Protein AF-A0A7J7K2K5-F1 (afdb_monomer)

Organism: Bugula neritina (NCBI:txid10212)

pLDDT: mean 72.72, std 18.56, range [40.22, 96.62]

Sequence (112 aa):
MPERKNHYGLVHGPMETYAPAVYTPLTRMMEHWFTYSDTACAQHERLLIRCAFQMSKDQMYKKCSKELDDFDECINKKKQLARYTLIQKEREKQNKFEKPPPPGSYIDDEKY

Radius of gyration: 22.06 Å; Cα contacts (8 Å, |Δi|>4): 35; chains: 1; bounding box: 53×53×52 Å

Nearest PDB structures (foldseek):
  6qc7-assembly1_S5  TM=6.878E-01  e=3.420E-03  Ovis aries
  6zka-assembly1_l  TM=7.014E-01  e=4.153E-03  Ovis aries
  6qc5-assembly1_S5  TM=6.861E-01  e=5.379E-03  Ovis aries
  6qc2-assembly1_S5  TM=6.933E-01  e=7.433E-03  Ovis aries
  8uet-assembly1_1e  TM=7.215E-01  e=1.331E-02  Sus scrofa

Secondary structure (DSSP, 8-state):
------SS----------S-SS--HHHHHHTTSSS-SS-TTHHHHHHHHHHHTTS-HHHHHHHSHHHHHHHHHHHH-HHHHHHHHHHHHHHHHHT---PPPPTT-S------

Structure (mmCIF, N/CA/C/O backbone):
data_AF-A0A7J7K2K5-F1
#
_entry.id   AF-A0A7J7K2K5-F1
#
loop_
_atom_site.group_PDB
_atom_site.id
_atom_site.type_symbol
_atom_site.label_atom_id
_atom_site.label_alt_id
_atom_site.label_comp_id
_atom_site.label_asym_id
_atom_site.label_entity_id
_atom_site.label_seq_id
_atom_site.pdbx_PDB_ins_code
_atom_site.Cartn_x
_atom_site.Cartn_y
_atom_site.Cartn_z
_atom_site.occupancy
_atom_site.B_iso_or_equiv
_atom_site.auth_seq_id
_atom_site.auth_comp_id
_atom_site.auth_asym_id
_atom_site.auth_atom_id
_atom_site.pdbx_PDB_model_num
ATOM 1 N N . MET A 1 1 ? 17.826 39.593 -10.552 1.00 40.22 1 MET A N 1
ATOM 2 C CA . MET A 1 1 ? 16.461 39.978 -10.974 1.00 40.22 1 MET A CA 1
ATOM 3 C C . MET A 1 1 ? 15.460 39.288 -10.057 1.00 40.22 1 MET A C 1
ATOM 5 O O . MET A 1 1 ? 15.748 38.168 -9.653 1.00 40.22 1 MET A O 1
ATOM 9 N N . PRO A 1 2 ? 14.383 39.979 -9.656 1.00 40.84 2 PRO A N 1
ATOM 10 C CA . PRO A 1 2 ? 13.556 39.624 -8.505 1.00 40.84 2 PRO A CA 1
ATOM 11 C C . PRO A 1 2 ? 12.608 38.448 -8.771 1.00 40.84 2 PRO A C 1
ATOM 13 O O . PRO A 1 2 ? 12.184 38.210 -9.902 1.00 40.84 2 PRO A O 1
ATOM 16 N N . GLU A 1 3 ? 12.278 37.742 -7.689 1.00 47.91 3 GLU A N 1
ATOM 17 C CA . GLU A 1 3 ? 11.283 36.673 -7.623 1.00 47.91 3 GLU A CA 1
ATOM 18 C C . GLU A 1 3 ? 9.898 37.160 -8.077 1.00 47.91 3 GLU A C 1
ATOM 20 O O . GLU A 1 3 ? 9.405 38.190 -7.614 1.00 47.91 3 GLU A O 1
ATOM 25 N N . ARG A 1 4 ? 9.219 36.368 -8.916 1.00 47.50 4 ARG A N 1
ATOM 26 C CA . ARG A 1 4 ? 7.759 36.431 -9.056 1.00 47.50 4 ARG A CA 1
ATOM 27 C C . ARG A 1 4 ? 7.145 35.230 -8.346 1.00 47.50 4 ARG A C 1
ATOM 29 O O . ARG A 1 4 ? 7.251 34.102 -8.817 1.00 47.50 4 ARG A O 1
ATOM 36 N N . LYS A 1 5 ? 6.516 35.496 -7.200 1.00 41.44 5 LYS A N 1
ATOM 37 C CA . LYS A 1 5 ? 5.704 34.536 -6.446 1.00 41.44 5 LYS A CA 1
ATOM 38 C C . LYS A 1 5 ? 4.355 34.377 -7.148 1.00 41.44 5 LYS A C 1
ATOM 40 O O . LYS A 1 5 ? 3.574 35.322 -7.181 1.00 41.44 5 LYS A O 1
ATOM 45 N N . ASN A 1 6 ? 4.091 33.188 -7.684 1.00 47.94 6 ASN A N 1
ATOM 46 C CA . ASN A 1 6 ? 2.743 32.765 -8.056 1.00 47.94 6 ASN A CA 1
ATOM 47 C C . ASN A 1 6 ? 2.127 31.980 -6.892 1.00 47.94 6 ASN A C 1
ATOM 49 O O . ASN A 1 6 ? 2.806 31.237 -6.189 1.00 47.94 6 ASN A O 1
ATOM 53 N N . HIS A 1 7 ? 0.834 32.198 -6.680 1.00 50.50 7 HIS A N 1
ATOM 54 C CA . HIS A 1 7 ? 0.102 32.003 -5.426 1.00 50.50 7 HIS A CA 1
ATOM 55 C C . HIS A 1 7 ? -0.209 30.534 -5.052 1.00 50.50 7 HIS A C 1
ATOM 57 O O . HIS A 1 7 ? -1.040 30.270 -4.183 1.00 50.50 7 HIS A O 1
ATOM 63 N N . TYR A 1 8 ? 0.470 29.578 -5.688 1.00 53.19 8 TYR A N 1
ATOM 64 C CA . TYR A 1 8 ? 0.321 28.139 -5.477 1.00 53.19 8 TYR A CA 1
ATOM 65 C C . TYR A 1 8 ? 1.734 27.550 -5.471 1.00 53.19 8 TYR A C 1
ATOM 67 O O . TYR A 1 8 ? 2.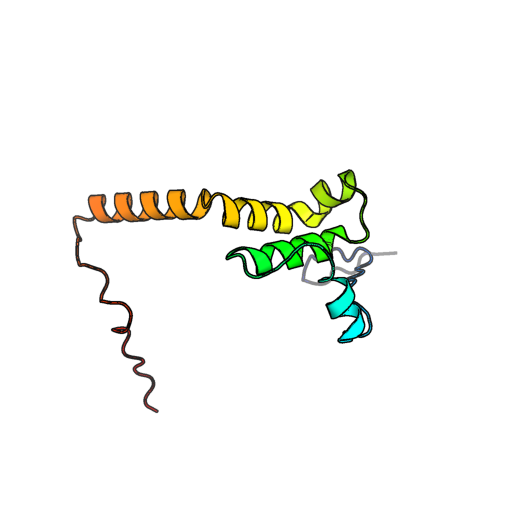375 27.471 -6.515 1.00 53.19 8 TYR A O 1
ATOM 75 N N . GLY A 1 9 ? 2.266 27.235 -4.291 1.00 41.47 9 GLY A N 1
ATOM 76 C CA . GLY A 1 9 ? 3.663 26.836 -4.089 1.00 41.47 9 GLY A CA 1
ATOM 77 C C . GLY A 1 9 ? 4.034 25.466 -4.670 1.00 41.47 9 GLY A C 1
ATOM 78 O O . GLY A 1 9 ? 4.381 24.566 -3.913 1.00 41.47 9 GLY A O 1
ATOM 79 N N . LEU A 1 10 ? 4.002 25.308 -5.996 1.00 46.56 10 LEU A N 1
ATOM 80 C CA . LEU A 1 10 ? 4.555 24.156 -6.705 1.00 46.56 10 LEU A CA 1
ATOM 81 C C . LEU A 1 10 ? 5.880 24.538 -7.372 1.00 46.56 10 LEU A C 1
ATOM 83 O O . LEU A 1 10 ? 5.932 25.295 -8.341 1.00 46.56 10 LEU A O 1
ATOM 87 N N . VAL A 1 11 ? 6.967 23.985 -6.840 1.00 45.47 11 VAL A N 1
ATOM 88 C CA . VAL A 1 11 ? 8.284 24.003 -7.476 1.00 45.47 11 VAL A CA 1
ATOM 89 C C . VAL A 1 11 ? 8.222 23.059 -8.678 1.00 45.47 11 VAL A C 1
ATOM 91 O O . VAL A 1 11 ? 8.292 21.841 -8.530 1.00 45.47 11 VAL A O 1
ATOM 94 N N . HIS A 1 12 ? 8.054 23.615 -9.877 1.00 43.47 12 HIS A N 1
ATOM 95 C CA . HIS A 1 12 ? 8.189 22.874 -11.128 1.00 43.47 12 HIS A CA 1
ATOM 96 C C . HIS A 1 12 ? 9.679 22.605 -11.402 1.00 43.47 12 HIS A C 1
ATOM 98 O O . HIS A 1 12 ? 10.367 23.419 -12.013 1.00 43.47 12 HIS A O 1
ATOM 104 N N . GLY A 1 13 ? 10.187 21.460 -10.940 1.00 41.66 13 GLY A N 1
ATOM 105 C CA . GLY A 1 13 ? 11.295 20.788 -11.632 1.00 41.66 13 GLY A CA 1
ATOM 106 C C . GLY A 1 13 ? 10.799 20.239 -12.979 1.00 41.66 13 GLY A C 1
ATOM 107 O O . GLY A 1 13 ? 9.582 20.098 -13.131 1.00 41.66 13 GLY A O 1
ATOM 108 N N . PRO A 1 14 ? 11.676 19.955 -13.965 1.00 42.91 14 PRO A N 1
ATOM 109 C CA . PRO A 1 14 ? 11.257 19.432 -15.263 1.00 42.91 14 PRO A CA 1
ATOM 110 C C . PRO A 1 14 ? 10.452 18.147 -15.059 1.00 42.91 14 PRO A C 1
ATOM 112 O O . PRO A 1 14 ? 10.950 17.098 -14.655 1.00 42.91 14 PRO A O 1
ATOM 115 N N . MET A 1 15 ? 9.157 18.327 -15.263 1.00 42.81 15 MET A N 1
ATOM 116 C CA . MET A 1 15 ? 8.100 17.350 -15.203 1.00 42.81 15 MET A CA 1
ATOM 117 C C . MET A 1 15 ? 8.187 16.558 -16.496 1.00 42.81 15 MET A C 1
ATOM 119 O O . MET A 1 15 ? 7.852 17.070 -17.557 1.00 42.81 15 MET A O 1
ATOM 123 N N . GLU A 1 16 ? 8.650 15.321 -16.409 1.00 41.41 16 GLU A N 1
ATOM 124 C CA . GLU A 1 16 ? 8.565 14.398 -17.529 1.00 41.41 16 GLU A CA 1
ATOM 125 C C . GLU A 1 16 ? 7.710 13.212 -17.092 1.00 41.41 16 GLU A C 1
ATOM 127 O O . GLU A 1 16 ? 8.156 12.173 -16.608 1.00 41.41 16 GLU A O 1
ATOM 132 N N . THR A 1 17 ? 6.404 13.462 -17.155 1.00 53.12 17 THR A N 1
ATOM 133 C CA . THR A 1 17 ? 5.344 12.463 -17.088 1.00 53.12 17 THR A CA 1
ATOM 134 C C . THR A 1 17 ? 5.456 11.557 -18.311 1.00 53.12 17 THR A C 1
ATOM 136 O O . THR A 1 17 ? 4.838 11.819 -19.340 1.00 53.12 17 THR A O 1
ATOM 139 N N . TYR A 1 18 ? 6.252 10.495 -18.222 1.00 58.34 18 TYR A N 1
ATOM 140 C CA . TYR A 1 18 ? 6.394 9.513 -19.298 1.00 58.34 18 TYR A CA 1
ATOM 141 C C . TYR A 1 18 ? 5.256 8.485 -19.265 1.00 58.34 18 TYR A C 1
ATOM 143 O O . TYR A 1 18 ? 5.448 7.302 -18.997 1.00 58.34 18 TYR A O 1
ATOM 151 N N . ALA A 1 19 ? 4.045 8.946 -19.572 1.00 58.88 19 ALA A N 1
ATOM 152 C CA . ALA A 1 19 ? 3.119 8.098 -20.312 1.00 58.88 19 ALA A CA 1
ATOM 153 C C . ALA A 1 19 ? 3.651 7.990 -21.756 1.00 58.88 19 ALA A C 1
ATOM 155 O O . ALA A 1 19 ? 4.267 8.947 -22.237 1.00 58.88 19 ALA A O 1
ATOM 156 N N . PRO A 1 20 ? 3.464 6.863 -22.469 1.00 57.88 20 PRO A N 1
ATOM 157 C CA . PRO A 1 20 ? 3.854 6.802 -23.871 1.00 57.88 20 PRO A CA 1
ATOM 158 C C . PRO A 1 20 ? 3.162 7.945 -24.617 1.00 57.88 20 PRO A C 1
ATOM 160 O O . PRO A 1 20 ? 1.950 8.118 -24.488 1.00 57.88 20 PRO A O 1
ATOM 163 N N . ALA A 1 21 ? 3.925 8.712 -25.401 1.00 62.00 21 ALA A N 1
ATOM 164 C CA . ALA A 1 21 ? 3.393 9.838 -26.175 1.00 62.00 21 ALA A CA 1
ATOM 165 C C . ALA A 1 21 ? 2.219 9.420 -27.084 1.00 62.00 21 ALA A C 1
ATOM 167 O O . ALA A 1 21 ? 1.370 10.238 -27.425 1.00 62.00 21 ALA A O 1
ATOM 168 N N . VAL A 1 22 ? 2.145 8.128 -27.429 1.00 62.19 22 VAL A N 1
ATOM 169 C CA . VAL A 1 22 ? 0.993 7.498 -28.071 1.00 62.19 22 VAL A CA 1
ATOM 170 C C . VAL A 1 22 ? 0.684 6.176 -27.364 1.00 62.19 22 VAL A C 1
ATOM 172 O O . VAL A 1 22 ? 1.489 5.244 -27.381 1.00 62.19 22 VAL A O 1
ATOM 175 N N . TYR A 1 23 ? -0.495 6.074 -26.751 1.00 58.50 23 TYR A N 1
ATOM 176 C CA . TYR A 1 23 ? -0.979 4.830 -26.154 1.00 58.50 23 TYR A CA 1
ATOM 177 C C . TYR A 1 23 ? -1.491 3.900 -27.260 1.00 58.50 23 TYR A C 1
ATOM 179 O O . TYR A 1 23 ? -2.616 4.051 -27.735 1.00 58.50 23 TYR A O 1
ATOM 187 N N . THR A 1 24 ? -0.654 2.957 -27.706 1.00 71.62 24 THR A N 1
ATOM 188 C CA . THR A 1 24 ? -1.039 1.987 -28.743 1.00 71.62 24 THR A CA 1
ATOM 189 C C . THR A 1 24 ? -1.287 0.591 -28.160 1.00 71.62 24 THR A C 1
ATOM 191 O O . THR A 1 24 ? -0.662 0.211 -27.163 1.00 71.62 24 THR A O 1
ATOM 194 N N . PRO A 1 25 ? -2.151 -0.222 -28.798 1.00 59.84 25 PRO A N 1
ATOM 195 C CA . PRO A 1 25 ? -2.347 -1.623 -28.422 1.00 59.84 25 PRO A CA 1
ATOM 196 C C . PRO A 1 25 ? -1.046 -2.442 -28.432 1.00 59.84 25 PRO A C 1
ATOM 198 O O . PRO A 1 25 ? -0.888 -3.335 -27.608 1.00 59.84 25 PRO A O 1
ATOM 201 N N . LEU A 1 26 ? -0.092 -2.103 -29.307 1.00 63.97 26 LEU A N 1
ATOM 202 C CA . LEU A 1 26 ? 1.227 -2.744 -29.392 1.00 63.97 26 LEU A CA 1
ATOM 203 C C . LEU A 1 26 ? 2.084 -2.478 -28.149 1.00 63.97 26 LEU A C 1
ATOM 205 O O . LEU A 1 26 ? 2.666 -3.407 -27.591 1.00 63.97 26 LEU A O 1
ATOM 209 N N . THR A 1 27 ? 2.107 -1.233 -27.666 1.00 63.91 27 THR A N 1
ATOM 210 C CA . THR A 1 27 ? 2.802 -0.876 -26.420 1.00 63.91 27 THR A CA 1
ATOM 211 C C . THR A 1 27 ? 2.173 -1.591 -25.220 1.00 63.91 27 THR A C 1
ATOM 213 O O . THR A 1 27 ? 2.890 -2.098 -24.364 1.00 63.91 27 THR A O 1
ATOM 216 N N . ARG A 1 28 ? 0.839 -1.729 -25.201 1.00 58.81 28 ARG A N 1
ATOM 217 C CA . ARG A 1 28 ? 0.102 -2.499 -24.184 1.00 58.81 28 ARG A CA 1
ATOM 218 C C . ARG A 1 28 ? 0.363 -4.013 -24.263 1.00 58.81 28 ARG A C 1
ATOM 220 O O . ARG A 1 28 ? 0.353 -4.676 -23.233 1.00 58.81 28 ARG A O 1
ATOM 227 N N . MET A 1 29 ? 0.605 -4.575 -25.449 1.00 58.72 29 MET A N 1
ATOM 228 C CA . MET A 1 29 ? 0.914 -6.006 -25.612 1.00 58.72 29 MET A CA 1
ATOM 229 C C . MET A 1 29 ? 2.307 -6.376 -25.090 1.00 58.72 29 MET A C 1
ATOM 231 O O . MET A 1 29 ? 2.467 -7.443 -24.501 1.00 58.72 29 MET A O 1
ATOM 235 N N . MET A 1 30 ? 3.307 -5.500 -25.247 1.00 60.84 30 MET A N 1
ATOM 236 C CA . MET A 1 30 ? 4.642 -5.736 -24.678 1.00 60.84 30 MET A CA 1
ATOM 237 C C . MET A 1 30 ? 4.646 -5.724 -23.142 1.00 60.84 30 MET A C 1
ATOM 239 O O . MET A 1 30 ? 5.445 -6.437 -22.541 1.00 60.84 30 MET A O 1
ATOM 243 N N . GLU A 1 31 ? 3.709 -5.016 -22.498 1.00 58.97 31 GLU A N 1
ATOM 244 C CA . GLU A 1 31 ? 3.505 -5.088 -21.041 1.00 58.97 31 GLU A CA 1
ATOM 245 C C . GLU A 1 31 ? 3.014 -6.477 -20.565 1.00 58.97 31 GLU A C 1
ATOM 247 O O . GLU A 1 31 ? 2.936 -6.705 -19.361 1.00 58.97 31 GLU A O 1
ATOM 252 N N . HIS A 1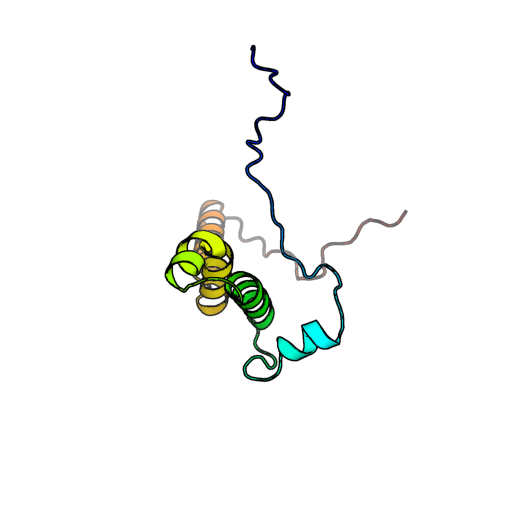 32 ? 2.601 -7.390 -21.460 1.00 55.88 32 HIS A N 1
ATOM 253 C CA . HIS A 1 32 ? 1.826 -8.595 -21.108 1.00 55.88 32 HIS A CA 1
ATOM 254 C C . HIS A 1 32 ? 2.470 -9.941 -21.473 1.00 55.88 32 HIS A C 1
ATOM 256 O O . HIS A 1 32 ? 1.896 -10.974 -21.136 1.00 55.88 32 HIS A O 1
ATOM 262 N N . TRP A 1 33 ? 3.638 -9.988 -22.124 1.00 52.00 33 TRP A N 1
ATOM 263 C CA . TRP A 1 33 ? 4.096 -11.261 -22.707 1.00 52.00 33 TRP A CA 1
ATOM 264 C C . TRP A 1 33 ? 4.674 -12.274 -21.700 1.00 52.00 33 TRP A C 1
ATOM 266 O O . TRP A 1 33 ? 4.690 -13.460 -22.011 1.00 52.00 33 TRP A O 1
ATOM 276 N N . PHE A 1 34 ? 5.109 -11.880 -20.492 1.00 50.84 34 PHE A N 1
ATOM 277 C CA . PHE A 1 34 ? 5.840 -12.825 -19.627 1.00 50.84 34 PHE A CA 1
ATOM 278 C C . PHE A 1 34 ? 5.381 -13.005 -18.170 1.00 50.84 34 PHE A C 1
ATOM 280 O O . PHE A 1 34 ? 5.858 -13.964 -17.569 1.00 50.84 34 PHE A O 1
ATOM 287 N N . THR A 1 35 ? 4.450 -12.224 -17.589 1.00 58.19 35 THR A N 1
ATOM 288 C CA . THR A 1 35 ? 4.141 -12.412 -16.144 1.00 58.19 35 THR A CA 1
ATOM 289 C C . THR A 1 35 ? 2.735 -12.118 -15.583 1.00 58.19 35 THR A C 1
ATOM 291 O O . THR A 1 35 ? 2.557 -12.434 -14.413 1.00 58.19 35 THR A O 1
ATOM 294 N N . TYR A 1 36 ? 1.711 -11.603 -16.291 1.00 59.50 36 TYR A N 1
ATOM 295 C CA . TYR A 1 36 ? 0.476 -11.160 -15.587 1.00 59.50 36 TYR A CA 1
ATOM 296 C C . TYR A 1 36 ? -0.871 -11.607 -16.148 1.00 59.50 36 TYR A C 1
ATOM 298 O O . TYR A 1 36 ? -1.547 -10.873 -16.873 1.00 59.50 36 TYR A O 1
ATOM 306 N N . SER A 1 37 ? -1.306 -12.774 -15.676 1.00 57.84 37 SER A N 1
ATOM 307 C CA . SER A 1 37 ? -2.617 -13.364 -15.944 1.00 57.84 37 SER A CA 1
ATOM 308 C C . SER A 1 37 ? -3.421 -13.448 -14.637 1.00 57.84 37 SER A C 1
ATOM 310 O O . SER A 1 37 ? -3.118 -14.255 -13.766 1.00 57.84 37 SER A O 1
ATOM 312 N N . ASP A 1 38 ? -4.428 -12.581 -14.514 1.00 65.62 38 ASP A N 1
ATOM 313 C CA . ASP A 1 38 ? -5.626 -12.727 -13.664 1.00 65.62 38 ASP A CA 1
ATOM 314 C C . ASP A 1 38 ? -5.472 -12.883 -12.132 1.00 65.62 38 ASP A C 1
ATOM 316 O O . ASP A 1 38 ? -6.219 -13.612 -11.484 1.00 65.62 38 ASP A O 1
ATOM 320 N N . THR A 1 39 ? -4.526 -12.179 -11.504 1.00 80.44 39 THR A N 1
ATOM 321 C CA . THR A 1 39 ? -4.471 -12.093 -10.031 1.00 80.44 39 THR A CA 1
ATOM 322 C C . THR A 1 39 ? -5.260 -10.890 -9.505 1.00 80.44 39 THR A C 1
ATOM 324 O O . THR A 1 39 ? -5.353 -9.852 -10.163 1.00 80.44 39 THR A O 1
ATOM 327 N N . ALA A 1 40 ? -5.774 -10.975 -8.271 1.00 85.44 40 ALA A N 1
ATOM 328 C CA . ALA A 1 40 ? -6.491 -9.868 -7.619 1.00 85.44 40 ALA A CA 1
ATOM 329 C C . ALA A 1 40 ? -5.658 -8.569 -7.516 1.00 85.44 40 ALA A C 1
ATOM 331 O O . ALA A 1 40 ? -6.221 -7.481 -7.437 1.00 85.44 40 ALA A O 1
ATOM 332 N N . CYS A 1 41 ? -4.324 -8.679 -7.558 1.00 89.44 41 CYS A N 1
ATOM 333 C CA . CYS A 1 41 ? -3.388 -7.554 -7.495 1.00 89.44 41 CYS A CA 1
ATOM 334 C C . CYS A 1 41 ? -2.803 -7.146 -8.855 1.00 89.44 41 CYS A C 1
ATOM 336 O O . CYS A 1 41 ? -1.967 -6.244 -8.909 1.00 89.44 41 CYS A O 1
ATOM 338 N N . ALA A 1 42 ? -3.264 -7.742 -9.961 1.00 87.00 42 ALA A N 1
ATOM 339 C CA . ALA A 1 42 ? -2.721 -7.497 -11.298 1.00 87.00 42 ALA A CA 1
ATOM 340 C C . ALA A 1 42 ? -2.801 -6.023 -11.737 1.00 87.00 42 ALA A C 1
ATOM 342 O O . ALA A 1 42 ? -2.044 -5.584 -12.600 1.00 87.00 42 ALA A O 1
ATOM 343 N N . GLN A 1 43 ? -3.712 -5.228 -11.172 1.00 88.06 43 GLN A N 1
ATOM 344 C CA . GLN A 1 43 ? -3.762 -3.794 -11.451 1.00 88.06 43 GLN A CA 1
ATOM 345 C C . GLN A 1 43 ? -2.603 -3.032 -10.792 1.00 88.06 43 GLN A C 1
ATOM 347 O O . GLN A 1 43 ? -1.947 -2.241 -11.468 1.00 88.06 43 GLN A O 1
ATOM 352 N N . HIS A 1 44 ? -2.337 -3.285 -9.508 1.00 91.12 44 HIS A N 1
ATOM 353 C CA . HIS A 1 44 ? -1.239 -2.653 -8.767 1.00 91.12 44 HIS A CA 1
ATOM 354 C C . HIS A 1 44 ? 0.117 -3.046 -9.346 1.00 91.12 44 HIS A C 1
ATOM 356 O O . HIS A 1 44 ? 0.985 -2.203 -9.547 1.00 91.12 44 HIS A O 1
ATOM 362 N N . GLU A 1 45 ? 0.237 -4.309 -9.734 1.00 87.94 45 GLU A N 1
ATOM 363 C CA . GLU A 1 45 ? 1.370 -4.826 -10.481 1.00 87.94 45 GLU A CA 1
ATOM 364 C C . GLU A 1 45 ? 1.689 -4.017 -11.744 1.00 87.94 45 GLU A C 1
ATOM 366 O O . GLU A 1 45 ? 2.818 -3.583 -11.957 1.00 87.94 45 GLU A O 1
ATOM 371 N N . ARG A 1 46 ? 0.690 -3.808 -12.611 1.00 86.19 46 ARG A N 1
ATOM 372 C CA . ARG A 1 46 ? 0.887 -3.099 -13.880 1.00 86.19 46 ARG A CA 1
ATOM 373 C C . ARG A 1 46 ? 1.332 -1.664 -13.639 1.00 86.19 46 ARG A C 1
ATOM 375 O O . ARG A 1 46 ? 2.128 -1.144 -14.413 1.00 86.19 46 ARG A O 1
ATOM 382 N N . LEU A 1 47 ? 0.826 -1.026 -12.585 1.00 88.75 47 LEU A N 1
ATOM 383 C CA . LEU A 1 47 ? 1.257 0.315 -12.191 1.00 88.75 47 LEU A CA 1
ATOM 384 C C . LEU A 1 47 ? 2.720 0.314 -11.735 1.00 88.75 47 LEU A C 1
ATOM 386 O O . LEU A 1 47 ? 3.491 1.162 -12.184 1.00 88.75 47 LEU A O 1
ATOM 390 N N . LEU A 1 48 ? 3.117 -0.675 -10.932 1.00 89.25 48 LEU A N 1
ATOM 391 C CA . LEU A 1 48 ? 4.500 -0.842 -10.501 1.00 89.25 48 LEU A CA 1
ATOM 392 C C . LEU A 1 48 ? 5.443 -1.078 -11.687 1.00 89.25 48 LEU A C 1
ATOM 394 O O . LEU A 1 48 ? 6.446 -0.380 -11.817 1.00 89.25 48 LEU A O 1
ATOM 398 N N . ILE A 1 49 ? 5.103 -2.006 -12.585 1.00 87.88 49 ILE A N 1
ATOM 399 C CA . ILE A 1 49 ? 5.902 -2.299 -13.782 1.00 87.88 49 ILE A CA 1
ATOM 400 C C . ILE A 1 49 ? 6.010 -1.057 -14.669 1.00 87.88 49 ILE A C 1
ATOM 402 O O . ILE A 1 49 ? 7.107 -0.734 -15.115 1.00 87.88 49 ILE A O 1
ATOM 406 N N . ARG A 1 50 ? 4.914 -0.315 -14.880 1.00 85.62 50 ARG A N 1
ATOM 407 C CA . ARG A 1 50 ? 4.938 0.942 -15.649 1.00 85.62 50 ARG A CA 1
ATOM 408 C C . ARG A 1 50 ? 5.868 1.979 -15.041 1.00 85.62 50 ARG A C 1
ATOM 410 O O . ARG A 1 50 ? 6.600 2.630 -15.778 1.00 85.62 50 ARG A O 1
ATOM 417 N N . CYS A 1 51 ? 5.867 2.115 -13.718 1.00 87.50 51 CYS A N 1
ATOM 418 C CA . CYS A 1 51 ? 6.776 3.032 -13.041 1.00 87.50 51 CYS A CA 1
ATOM 419 C C . CYS A 1 51 ? 8.240 2.554 -13.130 1.00 87.50 51 CYS A C 1
ATOM 421 O O . CYS A 1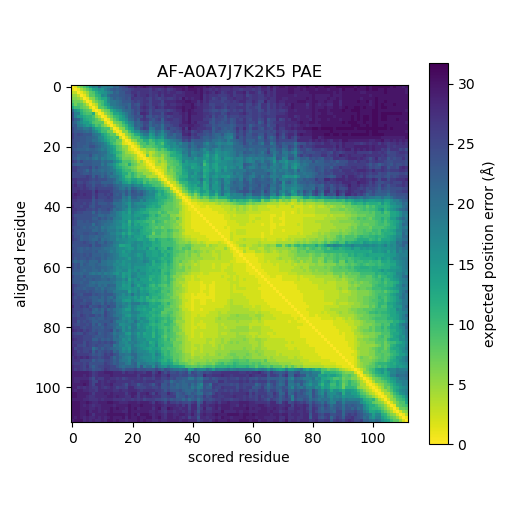 51 ? 9.149 3.350 -13.361 1.00 87.50 51 CYS A O 1
ATOM 423 N N . ALA A 1 52 ? 8.473 1.244 -13.006 1.00 87.19 52 ALA A N 1
ATOM 424 C CA . ALA A 1 52 ? 9.804 0.643 -12.969 1.00 87.19 52 ALA A CA 1
ATOM 425 C C . ALA A 1 52 ? 10.455 0.430 -14.349 1.00 87.19 52 ALA A C 1
ATOM 427 O O . ALA A 1 52 ? 11.671 0.258 -14.416 1.00 87.19 52 ALA A O 1
ATOM 428 N N . PHE A 1 53 ? 9.685 0.453 -15.444 1.00 82.56 53 PHE A N 1
ATOM 429 C CA . PHE A 1 53 ? 10.111 0.006 -16.780 1.00 82.56 53 PHE A CA 1
ATOM 430 C C . PHE A 1 53 ? 11.383 0.686 -17.317 1.00 82.56 53 PHE A C 1
ATOM 432 O O . PHE A 1 53 ? 12.107 0.093 -18.112 1.00 82.56 53 PHE A O 1
ATOM 439 N N . GLN A 1 54 ? 11.681 1.914 -16.883 1.00 76.38 54 GLN A N 1
ATOM 440 C CA . GLN A 1 54 ? 12.836 2.695 -17.354 1.00 76.38 54 GLN A CA 1
ATOM 441 C C . GLN A 1 54 ? 13.844 3.042 -16.248 1.00 76.38 54 GLN A C 1
ATOM 443 O O . GLN A 1 54 ? 14.748 3.848 -16.467 1.00 76.38 54 GLN A O 1
ATOM 448 N N . MET A 1 55 ? 13.695 2.480 -15.047 1.00 85.31 55 MET A N 1
ATOM 449 C CA . MET A 1 55 ? 14.490 2.868 -13.880 1.00 85.31 55 MET A CA 1
ATOM 450 C C . MET A 1 55 ? 15.438 1.756 -13.437 1.00 85.31 55 MET A C 1
ATOM 452 O O . MET A 1 55 ? 15.138 0.568 -13.548 1.00 85.31 55 MET A O 1
ATOM 456 N N . SER A 1 56 ? 16.582 2.137 -12.863 1.00 84.31 56 SER A N 1
ATOM 457 C CA . SER A 1 56 ? 17.393 1.182 -12.105 1.00 84.31 56 SER A CA 1
ATOM 458 C C . SER A 1 56 ? 16.682 0.794 -10.803 1.00 84.31 56 SER A C 1
ATOM 460 O O . SER A 1 56 ? 15.843 1.541 -10.295 1.00 84.31 56 SER A O 1
ATOM 462 N N . LYS A 1 57 ? 17.038 -0.358 -10.217 1.00 81.00 57 LYS A N 1
ATOM 463 C CA . LYS A 1 57 ? 16.429 -0.841 -8.962 1.00 81.00 57 LYS A CA 1
ATOM 464 C C .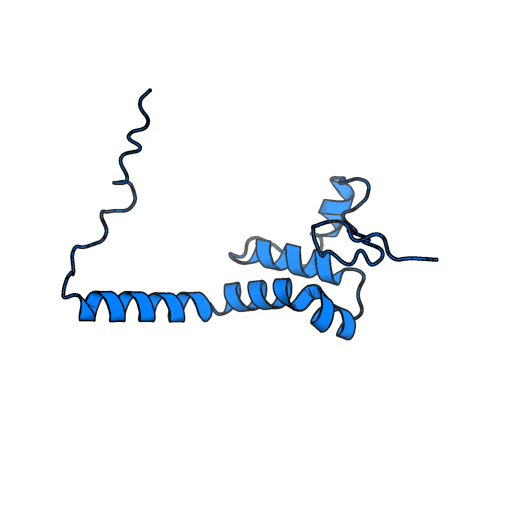 LYS A 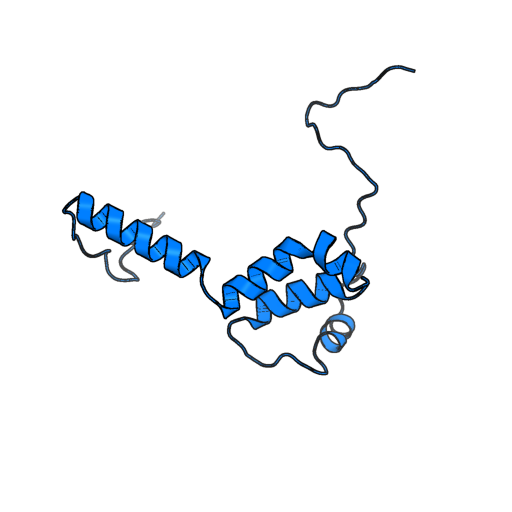1 57 ? 16.466 0.215 -7.848 1.00 81.00 57 LYS A C 1
ATOM 466 O O . LYS A 1 57 ? 15.450 0.462 -7.208 1.00 81.00 57 LYS A O 1
ATOM 471 N N . ASP A 1 58 ? 17.595 0.898 -7.667 1.00 89.19 58 ASP A N 1
ATOM 472 C CA . ASP A 1 58 ? 17.747 1.926 -6.626 1.00 89.19 58 ASP A CA 1
ATOM 473 C C . ASP A 1 58 ? 16.864 3.156 -6.870 1.00 89.19 58 ASP A C 1
ATOM 475 O O . ASP A 1 58 ? 16.396 3.801 -5.929 1.00 89.19 58 ASP A O 1
ATOM 479 N N . GLN A 1 59 ? 16.637 3.497 -8.140 1.00 88.31 59 GLN A N 1
ATOM 480 C CA . GLN A 1 59 ? 15.752 4.592 -8.523 1.00 88.31 59 GLN A CA 1
ATOM 481 C C . GLN A 1 59 ? 14.283 4.204 -8.368 1.00 88.31 59 GLN A C 1
ATOM 483 O O . GLN A 1 59 ? 13.499 5.030 -7.906 1.00 88.31 59 GLN A O 1
ATOM 488 N N . MET A 1 60 ? 13.932 2.953 -8.674 1.00 87.50 60 MET A N 1
ATOM 489 C CA . MET A 1 60 ? 12.590 2.408 -8.478 1.00 87.50 60 MET A CA 1
ATOM 490 C C . MET A 1 60 ? 12.165 2.511 -7.008 1.00 87.50 60 MET A C 1
ATOM 492 O O . MET A 1 60 ? 11.104 3.058 -6.732 1.00 87.50 60 MET A O 1
ATOM 496 N N . TYR A 1 61 ? 13.010 2.103 -6.054 1.00 88.38 61 TYR A N 1
ATOM 497 C CA . TYR A 1 61 ? 12.673 2.202 -4.624 1.00 88.38 61 TYR A CA 1
ATOM 498 C C . TYR A 1 61 ? 12.445 3.636 -4.136 1.00 88.38 61 TYR A C 1
ATOM 500 O O . TYR A 1 61 ? 11.699 3.853 -3.186 1.00 88.38 61 TYR A O 1
ATOM 508 N N . LYS A 1 62 ? 13.086 4.626 -4.766 1.00 91.44 62 LYS A N 1
ATOM 509 C CA . LYS A 1 62 ? 12.957 6.037 -4.374 1.00 91.44 62 LYS A CA 1
ATOM 510 C C . LYS A 1 62 ? 11.786 6.736 -5.056 1.00 91.44 62 LYS A C 1
ATOM 512 O O . LYS A 1 62 ? 11.129 7.557 -4.426 1.00 91.44 62 LYS A O 1
ATOM 517 N N . LYS A 1 63 ? 11.570 6.464 -6.346 1.00 90.25 63 LYS A N 1
ATOM 518 C CA . LYS A 1 63 ? 10.594 7.175 -7.186 1.00 90.25 63 LYS A CA 1
ATOM 519 C C . LYS A 1 63 ? 9.246 6.464 -7.268 1.00 90.25 63 LYS A C 1
ATOM 521 O O . LYS A 1 63 ? 8.232 7.146 -7.291 1.00 90.25 63 LYS A O 1
ATOM 526 N N . CYS A 1 64 ? 9.250 5.134 -7.273 1.00 93.19 64 CYS A N 1
ATOM 527 C CA . CYS A 1 64 ? 8.061 4.282 -7.354 1.00 93.19 64 CYS A CA 1
ATOM 528 C C . CYS A 1 64 ? 7.678 3.696 -5.987 1.00 93.19 64 CYS A C 1
ATOM 530 O O . CYS A 1 64 ? 7.092 2.617 -5.906 1.00 93.19 64 CYS A O 1
ATOM 532 N N . SER A 1 65 ? 8.073 4.354 -4.892 1.00 93.62 65 SER A N 1
ATOM 533 C CA . SER A 1 65 ? 7.820 3.871 -3.529 1.00 93.62 65 SER A CA 1
ATOM 534 C C . SER A 1 65 ? 6.330 3.697 -3.252 1.00 93.62 65 SER A C 1
ATOM 536 O O . SER A 1 65 ? 5.936 2.747 -2.589 1.00 93.62 65 SER A O 1
ATOM 538 N N . LYS A 1 66 ? 5.493 4.569 -3.817 1.00 93.94 66 LYS A N 1
ATOM 539 C CA . LYS A 1 66 ? 4.043 4.501 -3.664 1.00 93.94 66 LYS A CA 1
ATOM 540 C C . LYS A 1 66 ? 3.451 3.275 -4.359 1.00 93.94 66 LYS A C 1
ATOM 542 O O . LYS A 1 66 ? 2.671 2.551 -3.757 1.00 93.94 66 LYS A O 1
ATOM 547 N N . GLU A 1 67 ? 3.829 3.030 -5.609 1.00 93.69 67 GLU A N 1
ATOM 548 C CA . GLU A 1 67 ? 3.359 1.887 -6.392 1.00 93.69 67 GLU A CA 1
ATOM 549 C C . GLU A 1 67 ? 3.842 0.565 -5.779 1.00 93.69 67 GLU A C 1
ATOM 551 O O . GLU A 1 67 ? 3.098 -0.415 -5.765 1.00 93.69 67 GLU A O 1
ATOM 556 N N . LEU A 1 68 ? 5.060 0.555 -5.224 1.00 92.81 68 LEU A N 1
ATOM 557 C CA . LEU A 1 68 ? 5.591 -0.557 -4.435 1.00 92.81 68 LEU A CA 1
ATOM 558 C C . LEU A 1 68 ? 4.773 -0.793 -3.161 1.00 92.81 68 LEU A C 1
ATOM 560 O O . LEU A 1 68 ? 4.393 -1.929 -2.888 1.00 92.81 68 LEU A O 1
ATOM 564 N N . ASP A 1 69 ? 4.481 0.264 -2.403 1.00 95.12 69 ASP A N 1
ATOM 565 C CA . ASP A 1 69 ? 3.701 0.181 -1.167 1.00 95.12 69 ASP A CA 1
ATOM 566 C C . ASP A 1 69 ? 2.266 -0.288 -1.422 1.00 95.12 69 ASP A C 1
ATOM 568 O O . ASP A 1 69 ? 1.726 -1.064 -0.635 1.00 95.12 69 ASP A O 1
ATOM 572 N N . ASP A 1 70 ? 1.637 0.177 -2.502 1.00 94.31 70 ASP A N 1
ATOM 573 C CA . ASP A 1 70 ? 0.281 -0.224 -2.887 1.00 94.31 70 ASP A CA 1
ATOM 574 C C . ASP A 1 70 ? 0.252 -1.688 -3.354 1.00 94.31 70 ASP A C 1
ATOM 576 O O . ASP A 1 70 ? -0.686 -2.428 -3.051 1.00 94.31 70 ASP A O 1
ATOM 580 N N . PHE A 1 71 ? 1.299 -2.141 -4.047 1.00 92.88 71 PHE A N 1
ATOM 581 C CA . PHE A 1 71 ? 1.449 -3.545 -4.414 1.00 92.88 71 PHE A CA 1
ATOM 582 C C . PHE A 1 71 ? 1.674 -4.446 -3.186 1.00 92.88 71 PHE A C 1
ATOM 584 O O . PHE A 1 71 ? 0.997 -5.469 -3.050 1.00 92.88 71 PHE A O 1
ATOM 591 N N . ASP A 1 72 ? 2.545 -4.042 -2.249 1.00 93.81 72 ASP A N 1
ATOM 592 C CA . ASP A 1 72 ? 2.757 -4.758 -0.979 1.00 93.81 72 ASP A CA 1
ATOM 593 C C . ASP A 1 72 ? 1.480 -4.792 -0.128 1.00 93.81 72 ASP A C 1
ATOM 595 O O . ASP A 1 72 ? 1.163 -5.809 0.498 1.00 93.81 72 ASP A O 1
ATOM 599 N N . GLU A 1 73 ? 0.714 -3.698 -0.121 1.00 95.88 73 GLU A N 1
ATOM 600 C CA . GLU A 1 73 ? -0.569 -3.621 0.574 1.00 95.88 73 GLU A CA 1
ATOM 601 C C . GLU A 1 73 ? -1.595 -4.559 -0.048 1.00 95.88 73 GLU A C 1
ATOM 603 O O . GLU A 1 73 ? -2.251 -5.282 0.696 1.00 95.88 73 GLU A O 1
ATOM 608 N N . CYS A 1 74 ? -1.680 -4.639 -1.376 1.00 93.50 74 CYS A N 1
ATOM 609 C CA . CYS A 1 74 ? -2.613 -5.550 -2.029 1.00 93.50 74 CYS A CA 1
ATOM 610 C C . CYS A 1 74 ? -2.331 -7.021 -1.677 1.00 93.50 74 CYS A C 1
ATOM 612 O O . CYS A 1 74 ? -3.261 -7.787 -1.400 1.00 93.50 74 CYS A O 1
ATOM 614 N N . ILE A 1 75 ? -1.051 -7.412 -1.635 1.00 92.00 75 ILE A N 1
ATOM 615 C CA . ILE A 1 75 ? -0.637 -8.779 -1.292 1.00 92.00 75 ILE A CA 1
ATOM 616 C C . ILE A 1 75 ? -0.889 -9.072 0.191 1.00 92.00 75 ILE A C 1
ATOM 618 O O . ILE A 1 75 ? -1.463 -10.106 0.534 1.00 92.00 75 ILE A O 1
ATOM 622 N N . ASN A 1 76 ? -0.472 -8.169 1.082 1.00 94.06 76 ASN A N 1
ATOM 623 C CA . ASN A 1 76 ? -0.433 -8.449 2.519 1.00 94.06 76 ASN A CA 1
ATOM 624 C C . ASN A 1 76 ? -1.666 -7.965 3.296 1.00 94.06 76 ASN A C 1
ATOM 626 O O . ASN A 1 76 ? -1.888 -8.396 4.427 1.00 94.06 76 ASN A O 1
ATOM 630 N N . LYS A 1 77 ? -2.430 -7.018 2.747 1.00 93.94 77 LYS A N 1
ATOM 631 C CA . LYS A 1 77 ? -3.629 -6.389 3.335 1.00 93.94 77 LYS A CA 1
ATOM 632 C C . LYS A 1 77 ? -3.426 -5.799 4.735 1.00 93.94 77 LYS A C 1
ATOM 634 O O . LYS A 1 77 ? -4.371 -5.667 5.515 1.00 93.94 77 LYS A O 1
ATOM 639 N N . LYS A 1 78 ? -2.186 -5.429 5.083 1.00 95.25 78 LYS A N 1
ATOM 640 C CA . LYS A 1 78 ? -1.811 -4.945 6.427 1.00 95.25 78 LYS A CA 1
ATOM 641 C C . LYS A 1 78 ? -2.605 -3.698 6.821 1.00 95.25 78 LYS A C 1
ATOM 643 O O . LYS A 1 78 ? -3.154 -3.641 7.922 1.00 95.25 78 LYS A O 1
ATOM 648 N N . LYS A 1 79 ? -2.684 -2.706 5.924 1.00 94.12 79 LYS A N 1
ATOM 649 C CA . LYS A 1 79 ? -3.387 -1.439 6.185 1.00 94.12 79 LYS A CA 1
ATOM 650 C C . LYS A 1 79 ? -4.896 -1.673 6.276 1.00 94.12 79 LYS A C 1
ATOM 652 O O . LYS A 1 79 ? -5.532 -1.157 7.197 1.00 94.12 79 LYS A O 1
ATOM 657 N N . GLN A 1 80 ? -5.459 -2.496 5.388 1.00 93.19 80 GLN A N 1
ATOM 658 C CA . GLN A 1 80 ? -6.873 -2.870 5.434 1.00 93.19 80 GLN A CA 1
ATOM 659 C C . GLN A 1 80 ? -7.264 -3.559 6.752 1.00 93.19 80 GLN A C 1
ATOM 661 O O . GLN A 1 80 ? -8.252 -3.168 7.378 1.00 93.19 80 GLN A O 1
ATOM 666 N N . LEU A 1 81 ? -6.478 -4.538 7.210 1.00 95.44 81 LEU A N 1
ATOM 667 C CA . LEU A 1 81 ? -6.725 -5.233 8.477 1.00 95.44 81 LEU A CA 1
ATOM 668 C C . LEU A 1 81 ? -6.597 -4.291 9.675 1.00 95.44 81 LEU A C 1
ATOM 670 O O . LEU A 1 81 ? -7.473 -4.275 10.541 1.00 95.44 81 LEU A O 1
ATOM 674 N N . ALA A 1 82 ? -5.562 -3.450 9.703 1.00 96.62 82 ALA A N 1
ATOM 675 C CA . ALA A 1 82 ? -5.409 -2.441 10.746 1.00 96.62 82 ALA A CA 1
ATOM 676 C C . ALA A 1 82 ? -6.640 -1.522 10.810 1.00 96.62 82 ALA A C 1
ATOM 678 O O . ALA A 1 82 ? -7.236 -1.355 11.877 1.00 96.62 82 ALA A O 1
ATOM 679 N N . ARG A 1 83 ? -7.098 -1.008 9.661 1.00 94.50 83 ARG A N 1
ATOM 680 C CA . ARG A 1 83 ? -8.303 -0.173 9.572 1.00 94.50 83 ARG A CA 1
ATOM 681 C C . ARG A 1 83 ? -9.551 -0.907 10.062 1.00 94.50 83 ARG A C 1
ATOM 683 O O . ARG A 1 83 ? -10.337 -0.325 10.804 1.00 94.50 83 ARG A O 1
ATOM 690 N N . TYR A 1 84 ? -9.721 -2.174 9.692 1.00 93.44 84 TYR A N 1
ATOM 691 C CA . TYR A 1 84 ? -10.837 -2.994 10.157 1.00 93.44 84 TYR A CA 1
ATOM 692 C C . TYR A 1 84 ? -10.851 -3.128 11.685 1.00 93.44 84 TYR A C 1
ATOM 694 O O . TYR A 1 84 ? -11.882 -2.889 12.309 1.00 93.44 84 TYR A O 1
ATOM 702 N N . THR A 1 85 ? -9.707 -3.431 12.306 1.00 95.38 85 THR A N 1
ATOM 703 C CA . THR A 1 85 ? -9.634 -3.562 13.772 1.00 95.38 85 THR A CA 1
ATOM 704 C C . THR A 1 85 ? -9.924 -2.248 14.494 1.00 95.38 85 THR A C 1
ATOM 706 O O . THR A 1 85 ? -10.588 -2.258 15.527 1.00 95.38 85 THR A O 1
ATOM 709 N N . LEU A 1 86 ? -9.484 -1.110 13.945 1.00 95.44 86 LEU A N 1
ATOM 710 C CA . LEU A 1 86 ? -9.804 0.210 14.490 1.00 95.44 86 LEU A CA 1
ATOM 711 C C . LEU A 1 86 ? -11.306 0.492 14.419 1.00 95.44 86 LEU A C 1
ATOM 713 O O . LEU A 1 86 ? -11.890 0.915 15.410 1.00 95.44 86 LEU A O 1
ATOM 717 N N . ILE A 1 87 ? -11.945 0.190 13.286 1.00 89.19 87 ILE A N 1
ATOM 718 C CA . ILE A 1 87 ? -13.398 0.334 13.130 1.00 89.19 87 ILE A CA 1
ATOM 719 C C . ILE A 1 87 ? -14.142 -0.537 14.147 1.00 89.19 87 ILE A C 1
ATOM 721 O O . ILE 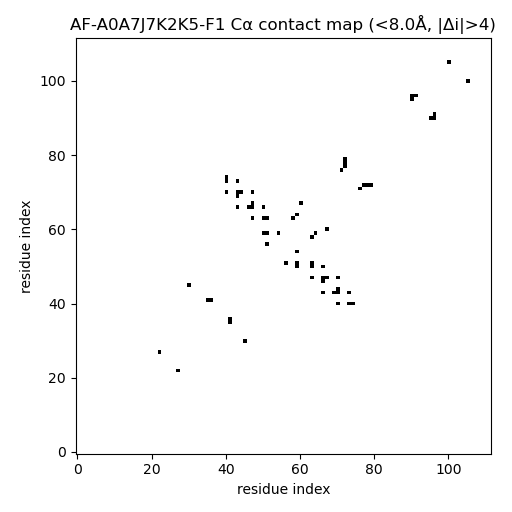A 1 87 ? -15.101 -0.068 14.754 1.00 89.19 87 ILE A O 1
ATOM 725 N N . GLN A 1 88 ? -13.706 -1.781 14.361 1.00 88.94 88 GLN A N 1
ATOM 726 C CA . GLN A 1 88 ? -14.350 -2.667 15.335 1.00 88.94 88 GLN A CA 1
ATOM 727 C C . GLN A 1 88 ? -14.196 -2.157 16.771 1.00 88.94 88 GLN A C 1
ATOM 729 O O . GLN A 1 88 ? -15.188 -2.081 17.489 1.00 88.94 88 GLN A O 1
ATOM 734 N N . LYS A 1 89 ? -13.004 -1.688 17.159 1.00 92.00 89 LYS A N 1
ATOM 735 C CA . LYS A 1 89 ? -12.779 -1.081 18.481 1.00 92.00 89 LYS A CA 1
ATOM 736 C C . LYS A 1 89 ? -13.646 0.156 18.713 1.00 92.00 89 LYS A C 1
ATOM 738 O O . LYS A 1 89 ? -14.174 0.340 19.804 1.00 92.00 89 LYS A O 1
ATOM 743 N N . GLU A 1 90 ? -13.804 1.014 17.705 1.00 91.25 90 GLU A N 1
ATOM 744 C CA . GLU A 1 90 ? -14.682 2.184 17.820 1.00 91.25 90 GLU A CA 1
ATOM 745 C C . GLU A 1 90 ? -16.162 1.786 17.936 1.00 91.25 90 GLU A C 1
ATOM 747 O O . GLU A 1 90 ? -16.895 2.381 18.724 1.00 91.25 90 GLU A O 1
ATOM 752 N N . ARG A 1 91 ? -16.601 0.737 17.230 1.00 86.19 91 ARG A N 1
ATOM 753 C CA . ARG A 1 91 ? -17.965 0.192 17.362 1.00 86.19 91 ARG A CA 1
ATOM 754 C C . ARG A 1 91 ? -18.223 -0.406 18.744 1.00 86.19 91 ARG A C 1
ATOM 756 O O . ARG A 1 91 ? -19.265 -0.128 19.333 1.00 86.19 91 ARG A O 1
ATOM 763 N N . GLU A 1 92 ? -17.262 -1.163 19.272 1.00 87.00 92 GLU A N 1
ATOM 764 C CA . GLU A 1 92 ? -17.303 -1.716 20.631 1.00 87.00 92 GLU A CA 1
ATOM 765 C C . GLU A 1 92 ? -17.443 -0.602 21.677 1.00 87.00 92 GLU A C 1
ATOM 767 O O . GLU A 1 92 ? -18.325 -0.673 22.529 1.00 87.00 92 GLU A O 1
ATOM 772 N N . LYS A 1 93 ? -16.649 0.476 21.571 1.00 88.50 93 LYS A N 1
ATOM 773 C CA . LYS A 1 93 ? -16.749 1.639 22.475 1.00 88.50 93 LYS A CA 1
ATOM 774 C C . LYS A 1 93 ? -18.126 2.296 22.453 1.00 88.50 93 LYS A C 1
ATOM 776 O O . LYS A 1 93 ? -18.600 2.769 23.482 1.00 88.50 93 LYS A O 1
ATOM 781 N N . GLN A 1 94 ? -18.750 2.373 21.282 1.00 84.50 94 GLN A N 1
ATOM 782 C CA . GLN A 1 94 ? -20.027 3.060 21.111 1.00 84.50 94 GLN A CA 1
ATOM 783 C C . GLN A 1 94 ? -21.226 2.220 21.572 1.00 84.50 94 GLN A C 1
ATOM 785 O O . GLN A 1 94 ? -22.333 2.752 21.600 1.00 84.50 94 GLN A O 1
ATOM 790 N N . ASN A 1 95 ? -21.043 0.931 21.907 1.00 72.88 95 ASN A N 1
ATOM 791 C CA . ASN A 1 95 ? -22.120 -0.040 22.170 1.00 72.88 95 ASN A CA 1
ATOM 792 C C . ASN A 1 95 ? -23.209 -0.081 21.070 1.00 72.88 95 ASN A C 1
ATOM 794 O O . ASN A 1 95 ? -24.282 -0.650 21.263 1.00 72.88 95 ASN A O 1
ATOM 798 N N . LYS A 1 96 ? -22.944 0.514 19.899 1.00 64.19 96 LYS A N 1
ATOM 799 C CA . LYS A 1 96 ? -23.847 0.582 18.751 1.00 64.19 96 LYS A CA 1
ATOM 800 C C . LYS A 1 96 ? -23.457 -0.518 17.778 1.00 64.19 96 LYS A C 1
ATOM 802 O O . LYS A 1 96 ? -22.730 -0.300 16.814 1.00 64.19 96 LYS A O 1
ATOM 807 N N . PHE A 1 97 ? -23.958 -1.718 18.046 1.00 61.34 97 PHE A N 1
ATOM 808 C CA . PHE A 1 97 ? -23.923 -2.845 17.113 1.00 61.34 97 PHE A CA 1
ATOM 809 C C . PHE A 1 97 ? -25.142 -2.830 16.186 1.00 61.34 97 PHE A C 1
ATOM 811 O O . PHE A 1 97 ? -25.739 -3.872 15.908 1.00 61.34 97 PHE A O 1
ATOM 818 N N . GLU A 1 98 ? -25.541 -1.657 15.696 1.00 67.06 98 GLU A N 1
ATOM 819 C CA . GLU A 1 98 ? -26.440 -1.639 14.549 1.00 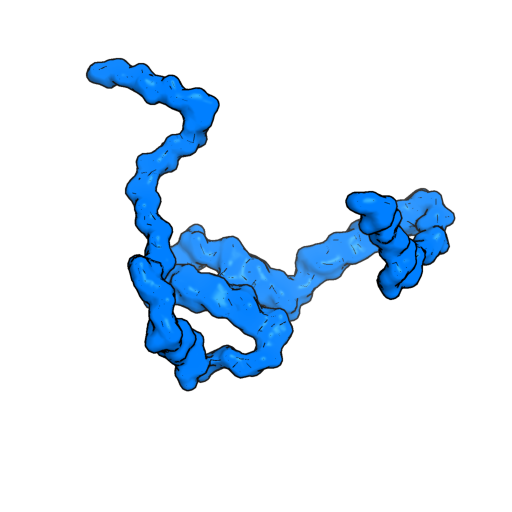67.06 98 GLU A CA 1
ATOM 820 C C . GLU A 1 98 ? -25.650 -2.225 13.379 1.00 67.06 98 GLU A C 1
ATOM 822 O O . GLU A 1 98 ? -24.602 -1.702 12.982 1.00 67.06 98 GLU A O 1
ATOM 827 N N . LYS A 1 99 ? -26.085 -3.398 12.901 1.00 62.50 99 LYS A N 1
ATOM 828 C CA . LYS A 1 99 ? -25.455 -4.042 11.749 1.00 62.50 99 LYS A CA 1
ATOM 829 C C . LYS A 1 99 ? -25.463 -3.013 10.618 1.00 62.50 99 LYS A C 1
ATOM 831 O O . LYS A 1 99 ? -26.519 -2.418 10.389 1.00 62.50 99 LYS A O 1
ATOM 836 N N . PRO A 1 100 ? -24.331 -2.786 9.923 1.00 65.19 100 PRO A N 1
ATOM 837 C CA . PRO A 1 100 ? -24.368 -1.966 8.724 1.00 65.19 100 PRO A CA 1
ATOM 838 C C . PRO A 1 100 ? -25.463 -2.536 7.818 1.00 65.19 100 PRO A C 1
ATOM 840 O O . PRO A 1 100 ? -25.618 -3.765 7.757 1.00 65.19 100 PRO A O 1
ATOM 843 N N . PRO A 1 101 ? -26.265 -1.670 7.190 1.00 68.69 101 PRO A N 1
ATOM 844 C CA . PRO A 1 101 ? -27.394 -2.140 6.420 1.00 68.69 101 PRO A CA 1
ATOM 845 C C . PRO A 1 101 ? -26.841 -2.985 5.246 1.00 68.69 101 PRO A C 1
ATOM 847 O O . PRO A 1 101 ? -25.686 -2.794 4.838 1.00 68.69 101 PRO A O 1
ATOM 850 N N . PRO A 1 102 ? -27.565 -4.032 4.810 1.00 67.31 102 PRO A N 1
ATOM 851 C CA . PRO A 1 102 ? -27.024 -5.042 3.903 1.00 67.31 102 PRO A CA 1
ATOM 852 C C . PRO A 1 102 ? -26.490 -4.403 2.610 1.00 67.31 102 PRO A C 1
ATOM 854 O O . PRO A 1 102 ? -27.059 -3.420 2.137 1.00 67.31 102 PRO A O 1
ATOM 857 N N . PRO A 1 103 ? -25.406 -4.926 2.009 1.00 59.12 103 PRO A N 1
ATOM 858 C CA . PRO A 1 103 ? -24.874 -4.366 0.767 1.00 59.12 103 PRO A CA 1
ATOM 859 C C . PRO A 1 103 ? -25.980 -4.342 -0.306 1.00 59.12 103 PRO A C 1
ATOM 861 O O . PRO A 1 103 ? -26.495 -5.394 -0.677 1.00 59.12 103 PRO A O 1
ATOM 864 N N . GLY A 1 104 ? -26.374 -3.138 -0.742 1.00 59.72 104 GLY A N 1
ATOM 865 C CA . GLY A 1 104 ? -27.514 -2.894 -1.643 1.00 59.72 104 GLY A CA 1
ATOM 866 C C . GLY A 1 104 ? -28.710 -2.154 -1.022 1.00 59.72 104 GLY A C 1
ATOM 867 O O . GLY A 1 104 ? -29.666 -1.863 -1.726 1.00 59.72 104 GLY A O 1
ATOM 868 N N . SER A 1 105 ? -28.677 -1.827 0.273 1.00 58.47 105 SER A N 1
ATOM 869 C CA . SER A 1 105 ? -29.715 -1.026 0.946 1.00 58.47 105 SER A CA 1
ATOM 870 C C . SER A 1 105 ? -29.402 0.471 1.028 1.00 58.47 105 SER A C 1
ATOM 872 O O . SER A 1 105 ? -30.088 1.197 1.746 1.00 58.47 105 SER A O 1
ATOM 874 N N . TYR A 1 106 ? -28.337 0.936 0.371 1.00 58.12 106 TYR A N 1
ATOM 875 C CA . TYR A 1 106 ? -28.253 2.349 0.023 1.00 58.12 106 TYR A CA 1
ATOM 876 C C . TYR A 1 106 ? -29.334 2.543 -1.034 1.00 58.12 106 TYR A C 1
ATOM 878 O O . TYR A 1 106 ? -29.174 2.101 -2.166 1.00 58.12 106 TYR A O 1
ATOM 886 N N . ILE A 1 107 ? -30.493 3.051 -0.621 1.00 58.44 107 ILE A N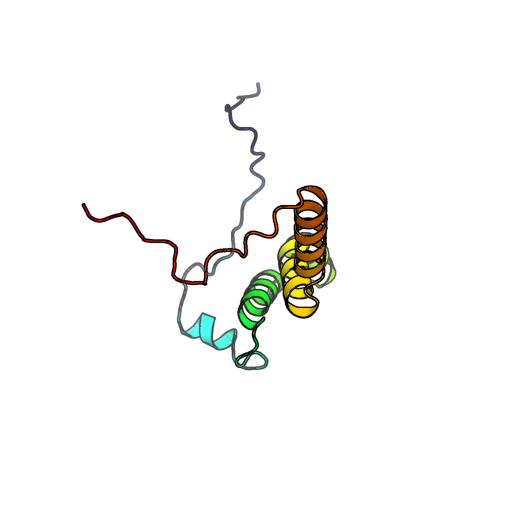 1
ATOM 887 C CA . ILE A 1 107 ? -31.487 3.518 -1.575 1.00 58.44 107 ILE A CA 1
ATOM 888 C C . ILE A 1 107 ? -30.788 4.670 -2.295 1.00 58.44 107 ILE A C 1
ATOM 890 O O . ILE A 1 107 ? -30.451 5.671 -1.663 1.00 58.44 107 ILE A O 1
ATOM 894 N N . ASP A 1 108 ? -30.486 4.494 -3.578 1.00 56.44 108 ASP A N 1
ATOM 895 C CA . ASP A 1 108 ? -30.145 5.612 -4.446 1.00 56.44 108 ASP A CA 1
ATOM 896 C C . ASP A 1 108 ? -31.419 6.466 -4.555 1.00 56.44 108 ASP A C 1
ATOM 898 O O . ASP A 1 108 ? -32.219 6.311 -5.476 1.00 56.44 108 ASP A O 1
ATOM 902 N N . ASP A 1 109 ? -31.660 7.337 -3.573 1.00 53.22 109 ASP A N 1
ATOM 903 C CA . ASP A 1 109 ? -32.757 8.314 -3.569 1.00 53.22 109 ASP A CA 1
ATOM 904 C C . ASP A 1 109 ? -32.517 9.441 -4.604 1.00 53.22 109 ASP A C 1
ATOM 906 O O . ASP A 1 109 ? -32.977 10.567 -4.434 1.00 53.22 109 ASP A O 1
ATOM 910 N N . GLU A 1 110 ? -31.824 9.167 -5.713 1.00 53.81 110 GLU A N 1
ATOM 911 C CA . GLU A 1 110 ? -31.779 10.043 -6.888 1.00 53.81 110 GLU A CA 1
ATOM 912 C C . GLU A 1 110 ? -32.752 9.526 -7.946 1.00 53.81 110 GLU A C 1
ATOM 914 O O . GLU A 1 110 ? -32.408 9.051 -9.027 1.00 53.81 110 GLU A O 1
ATOM 919 N N . LYS A 1 111 ? -34.032 9.656 -7.605 1.00 47.94 111 LYS A N 1
ATOM 920 C CA . LYS A 1 111 ? -35.095 9.820 -8.586 1.00 47.94 111 LYS A CA 1
ATOM 921 C C . LYS A 1 111 ? -35.389 11.313 -8.701 1.00 47.94 111 LYS A C 1
ATOM 923 O O . LYS A 1 111 ? -36.254 11.771 -7.969 1.00 47.94 111 LYS A O 1
ATOM 928 N N . TYR A 1 112 ? -34.695 12.030 -9.588 1.00 47.25 112 TYR A N 1
ATOM 929 C CA . TYR A 1 112 ? -35.195 13.202 -10.333 1.00 47.25 112 TYR A CA 1
ATOM 930 C C . TYR A 1 112 ? -34.310 13.486 -11.547 1.00 47.25 112 TYR A C 1
ATOM 932 O O . TYR A 1 112 ? -33.104 13.738 -11.353 1.00 47.25 112 TYR A O 1
#

Mean predicted aligned error: 15.68 Å

Solvent-accessible surface area (backbone atoms only — not comparable to full-atom values):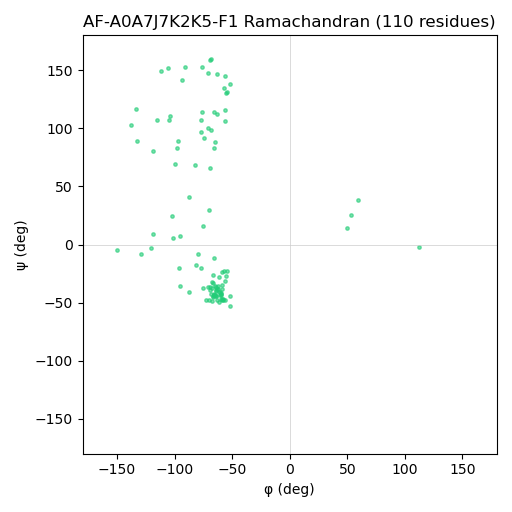 7407 Å² total; per-residue (Å²): 136,82,89,82,86,63,100,63,94,71,86,81,63,95,79,77,82,81,62,68,96,66,88,45,74,67,65,58,49,69,77,49,78,84,82,77,80,92,50,99,48,52,66,39,46,52,52,31,48,65,62,36,72,87,48,56,73,76,50,26,64,72,74,35,40,64,40,49,50,52,35,52,34,61,75,66,37,56,66,61,52,53,51,50,54,53,53,49,54,54,36,61,75,64,73,55,79,71,72,77,73,60,96,81,65,73,72,77,82,78,83,129

InterPro domains:
  IPR019342 NADH:ubiquinone oxidoreductase, iron-sulphur subunit 5 [PF10200] (39-102)

Foldseek 3Di:
DDDDDDPDPDDDDPDDPPDPPDDDVVVVVVLPDPDDDDDPLSVLVSLLCVQPVPDDPVVSCVPVVVSVVVSVCSVPVPVVVVVVVVVVVVCVVVVPPPPDPPVPPPPPPPPD